Protein AF-A0A952NGA2-F1 (afdb_monomer_lite)

Sequence (153 aa):
MLDRAILSMKSGRSLRISLREAARESPPFLSRLLHNIIDRLEHGAASGKSSGLAAEIARELRRAELRGGRMLESMESFRRDLRLRADFRHKSGQLTLQTRAQAILALLLYLPLLGIQIRSGHLLAARTLVSVALFFGAQLCIHLTARSFKWKV

Foldseek 3Di:
DLVQLLVVVVVVDDSLVSLQVVLVVDDPVVVVLSVLLSVCLVPDPPPDDDPDPSVVVSVLLVVLVVVPPCSSVSSVVVVVVVVVVVVCVVVVVVVLVVLVVVLVVVVVVVVVVVVVCVVVVVCPPPVNVVVVVVSVVVSVVSVVCSVPPPPDD

Radius of gyration: 25.9 Å; chains: 1; bounding box: 54×28×71 Å

pLDDT: mean 76.6, std 9.11, range [46.12, 89.44]

Secondary structure (DSSP, 8-state):
-HHHHHHHHHTT--HHHHHHHHHHTS-HHHHHHHHHHHHHHHH-TTS-----HHHHHHHHHHHHHHTGGGHHHHHHHHHHHHHHHHHHHHHHHHHHHHHHHHHHHHHHHHHHHHHHHHHTTGGGSHHHHHHHHHHHHHHHHHHHHHHH-----

Structure (mmCIF, N/CA/C/O backbone):
data_AF-A0A952NGA2-F1
#
_entry.id   AF-A0A952NGA2-F1
#
loop_
_atom_site.group_PDB
_atom_site.id
_atom_site.type_symbol
_atom_site.label_atom_id
_atom_site.label_alt_id
_atom_site.label_comp_id
_atom_site.label_asym_id
_atom_site.label_entity_id
_atom_site.label_seq_id
_atom_site.pdbx_PDB_ins_code
_atom_site.Cartn_x
_atom_site.Cartn_y
_atom_site.Cartn_z
_atom_site.occupancy
_atom_site.B_iso_or_equiv
_atom_site.auth_seq_id
_atom_site.auth_comp_id
_atom_site.auth_asym_id
_atom_site.auth_atom_id
_atom_site.pdbx_PDB_model_num
ATOM 1 N N . MET A 1 1 ? -13.411 -6.770 10.730 1.00 67.12 1 MET A N 1
ATOM 2 C CA . MET A 1 1 ? -12.461 -6.488 11.829 1.00 67.12 1 MET A CA 1
ATOM 3 C C . MET A 1 1 ? -12.893 -5.240 12.585 1.00 67.12 1 MET A C 1
ATOM 5 O O . MET A 1 1 ? -13.842 -5.345 13.348 1.00 67.12 1 MET A O 1
ATOM 9 N N . LEU A 1 2 ? -12.292 -4.069 12.323 1.00 70.50 2 LEU A N 1
ATOM 10 C CA . LEU A 1 2 ? -12.597 -2.825 13.040 1.00 70.50 2 LEU A CA 1
ATOM 11 C C . LEU A 1 2 ? -14.044 -2.363 12.839 1.00 70.50 2 LEU A C 1
ATOM 13 O O . LEU A 1 2 ? -14.676 -1.907 13.777 1.00 70.50 2 LEU A O 1
ATOM 17 N N . ASP A 1 3 ? -14.587 -2.556 11.639 1.00 76.00 3 ASP A N 1
ATOM 18 C CA . ASP A 1 3 ? -15.959 -2.172 11.290 1.00 76.00 3 ASP A CA 1
ATOM 19 C C . ASP A 1 3 ? -16.996 -2.810 12.220 1.00 76.00 3 ASP A C 1
ATOM 21 O O . ASP A 1 3 ? -17.948 -2.152 12.626 1.00 76.00 3 ASP A O 1
ATOM 25 N N . ARG A 1 4 ? -16.773 -4.072 12.606 1.00 76.44 4 ARG A N 1
ATOM 26 C CA . ARG A 1 4 ? -17.693 -4.829 13.458 1.00 76.44 4 ARG A CA 1
ATOM 27 C C . ARG A 1 4 ? -17.550 -4.454 14.929 1.00 76.44 4 ARG A C 1
ATOM 29 O O . ARG A 1 4 ? -18.560 -4.282 15.594 1.00 76.44 4 ARG A O 1
ATOM 36 N N . ALA A 1 5 ? -16.317 -4.223 15.384 1.00 76.19 5 ALA A N 1
ATOM 37 C CA . ALA A 1 5 ? -16.066 -3.677 16.715 1.00 76.19 5 ALA A CA 1
ATOM 38 C C . ALA A 1 5 ? -16.656 -2.261 16.873 1.00 76.19 5 ALA A C 1
ATOM 40 O O . ALA A 1 5 ? -17.229 -1.941 17.907 1.00 76.19 5 ALA A O 1
ATOM 41 N N . ILE A 1 6 ? -16.586 -1.424 15.832 1.00 78.88 6 ILE A N 1
ATOM 42 C CA . ILE A 1 6 ? -17.209 -0.092 15.819 1.00 78.88 6 ILE A CA 1
ATOM 43 C C . ILE A 1 6 ? -18.739 -0.206 15.825 1.00 78.88 6 ILE A C 1
ATOM 45 O O . ILE A 1 6 ? -19.399 0.534 16.549 1.00 78.88 6 ILE A O 1
ATOM 49 N N . LEU A 1 7 ? -19.314 -1.139 15.059 1.00 81.25 7 LEU A N 1
ATOM 50 C CA . LEU A 1 7 ? -20.759 -1.402 15.054 1.00 81.25 7 LEU A CA 1
ATOM 51 C C . LEU A 1 7 ? -21.270 -1.846 16.433 1.00 81.25 7 LEU A C 1
ATOM 53 O O . LEU A 1 7 ? -22.260 -1.304 16.919 1.00 81.25 7 LEU A O 1
ATOM 57 N N . SER A 1 8 ? -20.580 -2.771 17.101 1.00 79.00 8 SER A N 1
ATOM 58 C CA . SER A 1 8 ? -20.959 -3.208 18.448 1.00 79.00 8 SER A CA 1
ATOM 59 C C . SER A 1 8 ? -20.748 -2.105 19.493 1.00 79.00 8 SER A C 1
ATOM 61 O O . SER A 1 8 ? -21.566 -1.956 20.400 1.00 79.00 8 SER A O 1
ATOM 63 N N . MET A 1 9 ? -19.739 -1.247 19.332 1.00 79.25 9 MET A N 1
ATOM 64 C CA . MET A 1 9 ? -19.586 -0.055 20.174 1.00 79.25 9 MET A CA 1
ATOM 65 C C . MET A 1 9 ? -20.709 0.968 19.967 1.00 79.25 9 MET A C 1
ATOM 67 O O . MET A 1 9 ? -21.164 1.558 20.942 1.00 79.25 9 MET A O 1
ATOM 71 N N . LYS A 1 10 ? -21.216 1.145 18.736 1.00 80.88 10 LYS A N 1
ATOM 72 C CA . LYS A 1 10 ? -22.405 1.983 18.473 1.00 80.88 10 LYS A CA 1
ATOM 73 C C . LYS A 1 10 ? -23.660 1.457 19.168 1.00 80.88 10 LYS A C 1
ATOM 75 O O . LYS A 1 10 ? -24.512 2.252 19.538 1.00 80.88 10 LYS A O 1
ATOM 80 N N . SER A 1 11 ? -23.744 0.146 19.402 1.00 82.00 11 SER A N 1
ATOM 81 C CA . SER A 1 11 ? -24.813 -0.468 20.204 1.00 82.00 11 SER A CA 1
ATOM 82 C C . SER A 1 11 ? -24.619 -0.344 21.726 1.00 82.00 11 SER A C 1
ATOM 84 O O . SER A 1 11 ? -25.364 -0.948 22.489 1.00 82.00 11 SER A O 1
ATOM 86 N N . GLY A 1 12 ? -23.611 0.410 22.184 1.00 78.69 12 GLY A N 1
ATOM 87 C CA . GLY A 1 12 ? -23.338 0.651 23.605 1.00 78.69 12 GLY A CA 1
ATOM 88 C C . GLY A 1 12 ? -22.480 -0.419 24.288 1.00 78.69 12 GLY A C 1
ATOM 89 O O . GLY A 1 12 ? -22.266 -0.353 25.497 1.00 78.69 12 GLY A O 1
ATOM 90 N N . ARG A 1 13 ? -21.956 -1.406 23.547 1.00 82.00 13 ARG A N 1
ATOM 91 C CA . ARG A 1 13 ? -21.068 -2.431 24.117 1.00 82.00 13 ARG A CA 1
ATOM 92 C C . ARG A 1 13 ? -19.668 -1.875 24.355 1.00 82.00 13 ARG A C 1
ATOM 94 O O . ARG A 1 13 ? -19.152 -1.075 23.574 1.00 82.00 13 ARG A O 1
ATOM 101 N N . SER A 1 14 ? -19.006 -2.361 25.405 1.00 82.19 14 SER A N 1
ATOM 102 C CA . SER A 1 14 ? -17.621 -1.979 25.685 1.00 82.19 14 SER A CA 1
ATOM 103 C C . SER A 1 14 ? -16.681 -2.410 24.552 1.00 82.19 14 SER A C 1
ATOM 105 O O . SER A 1 14 ? -16.906 -3.415 23.865 1.00 82.19 14 SER A O 1
ATOM 107 N N . LEU A 1 15 ? -15.594 -1.658 24.366 1.00 79.88 15 LEU A N 1
ATOM 108 C CA . LEU A 1 15 ? -14.562 -1.929 23.360 1.00 79.88 15 LEU A CA 1
ATOM 109 C C . LEU A 1 15 ? -13.997 -3.356 23.484 1.00 79.88 15 LEU A C 1
ATOM 111 O O . LEU A 1 15 ? -13.780 -4.034 22.485 1.00 79.88 15 LEU A O 1
ATOM 115 N N . ARG A 1 16 ? -13.809 -3.843 24.715 1.00 81.12 16 ARG A N 1
ATOM 116 C CA . ARG A 1 16 ? -13.244 -5.174 24.990 1.00 81.12 16 ARG A CA 1
ATOM 117 C C . ARG A 1 16 ? -14.175 -6.303 24.554 1.00 81.12 16 ARG A C 1
ATOM 119 O O . ARG A 1 16 ? -13.729 -7.243 23.900 1.00 81.12 16 ARG A O 1
ATOM 126 N N . ILE A 1 17 ? -15.467 -6.187 24.872 1.00 83.56 17 ILE A N 1
ATOM 127 C CA . ILE A 1 17 ? -16.491 -7.158 24.452 1.00 83.56 17 ILE A CA 1
ATOM 128 C C . ILE A 1 17 ? -16.600 -7.153 22.925 1.00 83.56 17 ILE A C 1
ATOM 130 O O . ILE A 1 17 ? -16.540 -8.206 22.298 1.00 83.56 17 ILE A O 1
ATOM 134 N N . SER A 1 18 ? -16.633 -5.957 22.339 1.00 84.81 18 SER A N 1
ATOM 135 C CA . SER A 1 18 ? -16.668 -5.730 20.893 1.00 84.81 18 SER A CA 1
ATOM 136 C C . SER A 1 18 ? -15.488 -6.377 20.152 1.00 84.81 18 SER A C 1
ATOM 138 O O . SER A 1 18 ? -15.665 -7.003 19.107 1.00 84.81 18 SER A O 1
ATOM 140 N N . LEU A 1 19 ? -14.271 -6.274 20.698 1.00 81.31 19 LEU A N 1
ATOM 141 C CA . LEU A 1 19 ? -13.073 -6.893 20.123 1.00 81.31 19 LEU A CA 1
ATOM 142 C C . LEU A 1 19 ? -13.051 -8.413 20.298 1.00 81.31 19 LEU A C 1
ATOM 144 O O . LEU A 1 19 ? -12.646 -9.110 19.369 1.00 81.31 19 LEU A O 1
ATOM 148 N N . ARG A 1 20 ? -13.495 -8.940 21.449 1.00 84.25 20 ARG A N 1
ATOM 149 C CA . ARG A 1 20 ? -13.613 -10.394 21.670 1.00 84.25 20 ARG A CA 1
ATOM 150 C C . ARG A 1 20 ? -14.618 -11.025 20.714 1.00 84.25 20 ARG A C 1
ATOM 152 O O . ARG A 1 20 ? -14.337 -12.073 20.142 1.00 84.25 20 ARG A O 1
ATOM 159 N N . GLU A 1 21 ? -15.760 -10.380 20.516 1.00 85.31 21 GLU A N 1
ATOM 160 C CA . GLU A 1 21 ? -16.793 -10.828 19.581 1.00 85.31 21 GLU A CA 1
ATOM 161 C C . GLU A 1 21 ? -16.269 -10.796 18.140 1.00 85.31 21 GLU A C 1
ATOM 163 O O . GLU A 1 21 ? -16.327 -11.804 17.435 1.00 85.31 21 GLU A O 1
ATOM 168 N N . ALA A 1 22 ? -15.601 -9.705 17.748 1.00 83.94 22 ALA A N 1
ATOM 169 C CA . ALA A 1 22 ? -14.934 -9.620 16.454 1.00 83.94 22 ALA A CA 1
ATOM 170 C C . ALA A 1 22 ? -13.839 -10.690 16.274 1.00 83.94 22 ALA A C 1
ATOM 172 O O . ALA A 1 22 ? -13.649 -11.173 15.161 1.00 83.94 22 ALA A O 1
ATOM 173 N N . ALA A 1 23 ? -13.121 -11.084 17.330 1.00 83.50 23 ALA A N 1
ATOM 174 C CA . ALA A 1 23 ? -12.077 -12.109 17.263 1.00 83.50 23 ALA A CA 1
ATOM 175 C C . ALA A 1 23 ? -12.622 -13.529 17.053 1.00 83.50 23 ALA A C 1
ATOM 177 O O . ALA A 1 23 ? -11.937 -14.341 16.429 1.00 83.50 23 ALA A O 1
ATOM 178 N N . ARG A 1 24 ? -13.830 -13.828 17.547 1.00 83.50 24 ARG A N 1
ATOM 179 C CA . ARG A 1 24 ? -14.471 -15.150 17.411 1.00 83.50 24 ARG A CA 1
ATOM 180 C C . ARG A 1 24 ? -14.917 -15.443 15.985 1.00 83.50 24 ARG A C 1
ATOM 182 O O . ARG A 1 24 ? -14.780 -16.564 15.520 1.00 83.50 24 ARG A O 1
ATOM 189 N N . GLU A 1 25 ? -15.411 -14.433 15.285 1.00 84.00 25 GLU A N 1
ATOM 190 C CA . GLU A 1 25 ? -15.944 -14.580 13.924 1.00 84.00 25 GLU A CA 1
ATOM 191 C C . GLU A 1 25 ? -14.881 -14.419 12.828 1.00 84.00 25 GLU A C 1
ATOM 193 O O . GLU A 1 25 ? -15.191 -14.382 11.637 1.00 84.00 25 GLU A O 1
ATOM 198 N N . SER A 1 26 ? -13.621 -14.246 13.218 1.00 81.50 26 SER A N 1
ATOM 199 C CA . SER A 1 26 ? -12.557 -13.857 12.304 1.00 81.50 26 SER A CA 1
ATOM 200 C C . SER A 1 26 ? -11.616 -15.005 11.953 1.00 81.50 26 SER A C 1
ATOM 202 O O . SER A 1 26 ? -11.471 -15.944 12.733 1.00 81.50 26 SER A O 1
ATOM 204 N N . PRO A 1 27 ? -10.904 -14.916 10.811 1.00 84.56 27 PRO A N 1
ATOM 205 C CA . PRO A 1 27 ? -9.975 -15.958 10.384 1.00 84.56 27 PRO A CA 1
ATOM 206 C C . PRO A 1 27 ? -8.908 -16.269 11.452 1.00 84.56 27 PRO A C 1
ATOM 208 O O . PRO A 1 27 ? -8.489 -15.351 12.167 1.00 84.56 27 PRO A O 1
ATOM 211 N N . PRO A 1 28 ? -8.365 -17.502 11.518 1.00 79.62 28 PRO A N 1
ATOM 212 C CA . PRO A 1 28 ? -7.486 -17.952 12.609 1.00 79.62 28 PRO A CA 1
ATOM 213 C C . PRO A 1 28 ? -6.224 -17.102 12.821 1.00 79.62 28 PRO A C 1
ATOM 215 O O . PRO A 1 28 ? -5.729 -16.955 13.938 1.00 79.62 28 PRO A O 1
ATOM 218 N N . PHE A 1 29 ? -5.669 -16.536 11.748 1.00 77.31 29 PHE A N 1
ATOM 219 C CA . PHE A 1 29 ? -4.534 -15.608 11.824 1.00 77.31 29 PHE A CA 1
ATOM 220 C C . PHE A 1 29 ? -4.917 -14.290 12.514 1.00 77.31 29 PHE A C 1
ATOM 222 O O . PHE A 1 29 ? -4.209 -13.775 13.376 1.00 77.31 29 PHE A O 1
ATOM 229 N N . LEU A 1 30 ? -6.078 -13.765 12.143 1.00 74.31 30 LEU A N 1
ATOM 230 C CA . LEU A 1 30 ? -6.582 -12.469 12.565 1.00 74.31 30 LEU A CA 1
ATOM 231 C C . LEU A 1 30 ? -7.124 -12.525 14.000 1.00 74.31 30 LEU A C 1
ATOM 233 O O . LEU A 1 30 ? -6.914 -11.601 14.782 1.00 74.31 30 LEU A O 1
ATOM 237 N N . SER A 1 31 ? -7.734 -13.654 14.364 1.00 78.75 31 SER A N 1
ATOM 238 C CA . SER A 1 31 ? -8.149 -13.959 15.730 1.00 78.75 31 SER A CA 1
ATOM 239 C C . SER A 1 31 ? -6.960 -13.979 16.697 1.00 78.75 31 SER A C 1
ATOM 241 O O . SER A 1 31 ? -7.029 -13.346 17.749 1.00 78.75 31 SER A O 1
ATOM 243 N N . ARG A 1 32 ? -5.828 -14.596 16.317 1.00 78.88 32 ARG A N 1
ATOM 244 C CA . ARG A 1 32 ? -4.583 -14.572 17.112 1.00 78.88 32 ARG A CA 1
ATOM 245 C C . ARG A 1 32 ? -4.053 -13.153 17.322 1.00 78.88 32 ARG A C 1
ATOM 247 O O . ARG A 1 32 ? -3.659 -12.795 18.427 1.00 78.88 32 ARG A O 1
ATOM 254 N N . LEU A 1 33 ? -4.079 -12.327 16.276 1.00 77.56 33 LEU A N 1
ATOM 255 C CA . LEU A 1 33 ? -3.646 -10.931 16.358 1.00 77.56 33 LEU A CA 1
ATOM 256 C C . LEU A 1 33 ? -4.545 -10.103 17.291 1.00 77.56 33 LEU A C 1
ATOM 258 O O . LEU A 1 33 ? -4.036 -9.313 18.080 1.00 77.56 33 LEU A O 1
ATOM 262 N N . LEU A 1 34 ? -5.861 -10.321 17.251 1.00 77.12 34 LEU A N 1
ATOM 263 C CA . LEU A 1 34 ? -6.820 -9.690 18.162 1.00 77.12 34 LEU A CA 1
ATOM 264 C C . LEU A 1 34 ? -6.660 -10.147 19.608 1.00 77.12 34 LEU A C 1
ATOM 266 O O . LEU A 1 34 ? -6.680 -9.301 20.494 1.00 77.12 34 LEU A O 1
ATOM 270 N N . HIS A 1 35 ? -6.458 -11.443 19.849 1.00 80.00 35 HIS A N 1
ATOM 271 C CA . HIS A 1 35 ? -6.181 -11.948 21.194 1.00 80.00 35 HIS A CA 1
ATOM 272 C C . HIS A 1 35 ? -4.916 -11.303 21.764 1.00 80.00 35 HIS A C 1
ATOM 274 O O . HIS A 1 35 ? -4.956 -10.798 22.877 1.00 80.00 35 HIS A O 1
ATOM 280 N N . ASN A 1 36 ? -3.852 -11.176 20.964 1.00 78.62 36 ASN A N 1
ATOM 281 C CA . ASN A 1 36 ? -2.639 -10.460 21.369 1.00 78.62 36 ASN A CA 1
ATOM 282 C C . ASN A 1 36 ? -2.882 -8.968 21.669 1.00 78.62 36 ASN A C 1
ATOM 284 O O . ASN A 1 36 ? -2.213 -8.399 22.528 1.00 78.62 36 ASN A O 1
ATOM 288 N N . ILE A 1 37 ? -3.799 -8.307 20.953 1.00 78.62 37 ILE A N 1
ATOM 289 C CA . ILE A 1 37 ? -4.163 -6.905 21.222 1.00 78.62 37 ILE A CA 1
ATOM 290 C C . ILE A 1 37 ? -4.964 -6.796 22.523 1.00 78.62 37 ILE A C 1
ATOM 292 O O . ILE A 1 37 ? -4.661 -5.926 23.335 1.00 78.62 37 ILE A O 1
ATOM 296 N N . ILE A 1 38 ? -5.961 -7.665 22.719 1.00 80.12 38 ILE A N 1
ATOM 297 C CA . ILE A 1 38 ? -6.815 -7.701 23.916 1.00 80.12 38 ILE A CA 1
ATOM 298 C C . ILE A 1 38 ? -5.961 -7.977 25.153 1.00 80.12 38 ILE A C 1
ATOM 300 O O . ILE A 1 38 ? -6.042 -7.234 26.124 1.00 80.12 38 ILE A O 1
ATOM 304 N N . ASP A 1 39 ? -5.084 -8.974 25.074 1.00 79.44 39 ASP A N 1
ATOM 305 C CA . ASP A 1 39 ? -4.191 -9.367 26.160 1.00 79.44 39 ASP A CA 1
ATOM 306 C C . ASP A 1 39 ? -3.248 -8.219 26.571 1.00 79.44 39 ASP A C 1
ATOM 308 O O . ASP A 1 39 ? -3.072 -7.923 27.751 1.00 79.44 39 ASP A O 1
ATOM 312 N N . ARG A 1 40 ? -2.731 -7.459 25.593 1.00 75.81 40 ARG A N 1
ATOM 313 C CA . ARG A 1 40 ? -1.921 -6.248 25.840 1.00 75.81 40 ARG A CA 1
ATOM 314 C C . ARG A 1 40 ? -2.721 -5.070 26.401 1.00 75.81 40 ARG A C 1
ATOM 316 O O . ARG A 1 40 ? -2.150 -4.220 27.087 1.00 75.81 40 ARG A O 1
ATOM 323 N N . LEU A 1 41 ? -4.008 -4.982 26.078 1.00 76.19 41 LEU A N 1
ATOM 324 C CA . LEU A 1 41 ? -4.926 -3.990 26.640 1.00 76.19 41 LEU A CA 1
ATOM 325 C C . LEU A 1 41 ? -5.241 -4.299 28.108 1.00 76.19 41 LEU A C 1
ATOM 327 O O . LEU A 1 41 ? -5.308 -3.375 28.914 1.00 76.19 41 LEU A O 1
ATOM 331 N N . GLU A 1 42 ? -5.397 -5.580 28.449 1.00 78.12 42 GLU A N 1
ATOM 332 C CA . GLU A 1 42 ? -5.724 -6.047 29.800 1.00 78.12 42 GLU A CA 1
ATOM 333 C C . GLU A 1 42 ? -4.512 -6.013 30.743 1.00 78.12 42 GLU A C 1
ATOM 335 O O . GLU A 1 42 ? -4.623 -5.478 31.844 1.00 78.12 42 GLU A O 1
ATOM 340 N N . HIS A 1 43 ? -3.344 -6.486 30.303 1.00 74.25 43 HIS A N 1
ATOM 341 C CA . HIS A 1 43 ? -2.152 -6.619 31.156 1.00 74.25 43 HIS A CA 1
ATOM 342 C C . HIS A 1 43 ? -1.193 -5.418 31.100 1.00 74.25 43 HIS A C 1
ATOM 344 O O . HIS A 1 43 ? -0.212 -5.347 31.839 1.00 74.25 43 HIS A O 1
ATOM 350 N N . GLY A 1 44 ? -1.474 -4.433 30.243 1.00 61.44 44 GLY A N 1
ATOM 351 C CA . GLY A 1 44 ? -0.617 -3.270 30.049 1.00 61.44 44 GLY A CA 1
ATOM 352 C C . GLY A 1 44 ? 0.719 -3.596 29.365 1.00 61.44 44 GLY A C 1
ATOM 353 O O . GLY A 1 44 ? 1.107 -4.742 29.173 1.00 61.44 44 GLY A O 1
ATOM 354 N N . ALA A 1 45 ? 1.448 -2.554 28.952 1.00 57.28 45 ALA A N 1
ATOM 355 C CA . ALA A 1 45 ? 2.625 -2.642 28.077 1.00 57.28 45 ALA A CA 1
ATOM 356 C C . ALA A 1 45 ? 3.875 -3.323 28.691 1.00 57.28 45 ALA A C 1
ATOM 358 O O . ALA A 1 45 ? 4.966 -3.179 28.144 1.00 57.28 45 ALA A O 1
ATOM 359 N N . ALA A 1 46 ? 3.737 -4.054 29.801 1.00 52.62 46 ALA A N 1
ATOM 360 C CA . ALA A 1 46 ? 4.833 -4.743 30.480 1.00 52.62 46 ALA A CA 1
ATOM 361 C C . ALA A 1 46 ? 5.421 -5.909 29.660 1.00 52.62 46 ALA A C 1
ATOM 363 O O . ALA A 1 46 ? 6.559 -6.311 29.891 1.00 52.62 46 ALA A O 1
ATOM 364 N N . SER A 1 47 ? 4.703 -6.418 28.653 1.00 47.56 47 SER A N 1
ATOM 365 C CA . SER A 1 47 ? 5.202 -7.494 27.793 1.00 47.56 47 SER A CA 1
ATOM 366 C C . SER A 1 47 ? 5.905 -6.961 26.534 1.00 47.56 47 SER A C 1
ATOM 368 O O . SER A 1 47 ? 5.305 -6.778 25.472 1.00 47.56 47 SER A O 1
ATOM 370 N N . GLY A 1 48 ? 7.210 -6.716 26.683 1.00 47.53 48 GLY A N 1
ATOM 371 C CA . GLY A 1 48 ? 8.211 -6.848 25.621 1.00 47.53 48 GLY A CA 1
ATOM 372 C C . GLY A 1 48 ? 8.367 -5.689 24.626 1.00 47.53 48 GLY A C 1
ATOM 373 O O . GLY A 1 48 ? 7.427 -5.252 23.958 1.00 47.53 48 GLY A O 1
ATOM 374 N N . LYS A 1 49 ? 9.626 -5.268 24.432 1.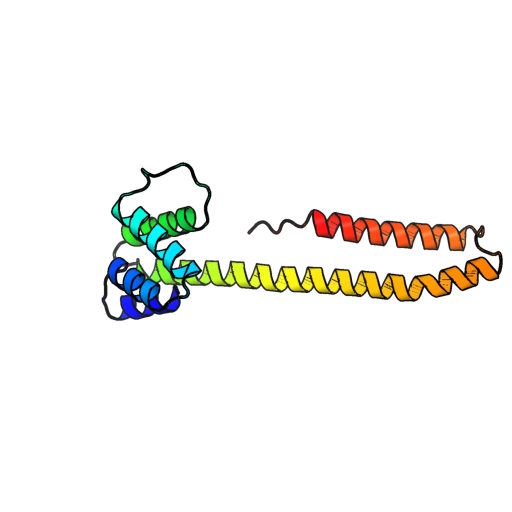00 46.12 49 LYS A N 1
ATOM 375 C CA . LYS A 1 49 ? 10.106 -4.498 23.270 1.00 46.12 49 LYS A CA 1
ATOM 376 C C . LYS A 1 49 ? 9.821 -5.279 21.975 1.00 46.12 49 LYS A C 1
ATOM 378 O O . LYS A 1 49 ? 10.696 -5.957 21.454 1.00 46.12 49 LYS A O 1
ATOM 383 N N . SER A 1 50 ? 8.609 -5.203 21.432 1.00 47.34 50 SER A N 1
ATOM 384 C CA . SER A 1 50 ? 8.325 -5.709 20.085 1.00 47.34 50 SER A CA 1
ATOM 385 C C . SER A 1 50 ? 7.673 -4.613 19.249 1.00 47.34 50 SER A C 1
ATOM 387 O O . SER A 1 50 ? 6.533 -4.223 19.513 1.00 47.34 50 SER A O 1
ATOM 389 N N . SER A 1 51 ? 8.376 -4.146 18.220 1.00 53.22 51 SER A N 1
ATOM 390 C CA . SER A 1 51 ? 7.908 -3.231 17.170 1.00 53.22 51 SER A CA 1
ATOM 391 C C . SER A 1 51 ? 6.919 -3.913 16.207 1.00 53.22 51 SER A C 1
ATOM 393 O O . SER A 1 51 ? 7.072 -3.870 14.990 1.00 53.22 51 SER A O 1
ATOM 395 N N . GLY A 1 52 ? 5.914 -4.599 16.753 1.00 69.06 52 GLY A N 1
ATOM 396 C CA . GLY A 1 52 ? 4.895 -5.308 15.987 1.00 69.06 52 GLY A CA 1
ATOM 397 C C . GLY A 1 52 ? 3.645 -4.461 15.756 1.00 69.06 52 GLY A C 1
ATOM 398 O O . GLY A 1 52 ? 3.259 -3.666 16.612 1.00 69.06 52 GLY A O 1
ATOM 399 N N . LEU A 1 53 ? 2.960 -4.710 14.638 1.00 69.38 53 LEU A N 1
ATOM 400 C CA . LEU A 1 53 ? 1.682 -4.087 14.265 1.00 69.38 53 LEU A CA 1
ATOM 401 C C . LEU A 1 53 ? 0.642 -4.137 15.407 1.00 69.38 53 LEU A C 1
ATOM 403 O O . LEU A 1 53 ? -0.035 -3.153 15.677 1.00 69.38 53 LEU A O 1
ATOM 407 N N . ALA A 1 54 ? 0.574 -5.249 16.148 1.00 69.38 54 ALA A N 1
ATOM 408 C CA . ALA A 1 54 ? -0.315 -5.397 17.306 1.00 69.38 54 ALA A CA 1
ATOM 409 C C . ALA A 1 54 ? 0.012 -4.431 18.464 1.00 69.38 54 ALA A C 1
ATOM 411 O O . ALA A 1 54 ? -0.891 -3.987 19.165 1.00 69.38 54 ALA A O 1
ATOM 412 N N . ALA A 1 55 ? 1.286 -4.079 18.662 1.00 70.50 55 ALA A N 1
ATOM 413 C CA . ALA A 1 55 ? 1.725 -3.161 19.714 1.00 70.50 55 ALA A CA 1
ATOM 414 C C . ALA A 1 55 ? 1.446 -1.691 19.365 1.00 70.50 55 ALA A C 1
ATOM 416 O O . ALA A 1 55 ? 1.216 -0.872 20.255 1.00 70.50 55 ALA A O 1
ATOM 417 N N . GLU A 1 56 ? 1.506 -1.340 18.079 1.00 73.31 56 GLU A N 1
ATOM 418 C CA . GLU A 1 56 ? 1.063 -0.037 17.570 1.00 73.31 56 GLU A CA 1
ATOM 419 C C . GLU A 1 56 ? -0.457 0.088 17.731 1.00 73.31 56 GLU A C 1
ATOM 421 O O . GLU A 1 56 ? -0.922 0.993 18.417 1.00 73.31 56 GLU A O 1
ATOM 426 N N . ILE A 1 57 ? -1.213 -0.912 17.260 1.00 75.12 57 ILE A N 1
ATOM 427 C CA . ILE A 1 57 ? -2.678 -0.953 17.379 1.00 75.12 57 ILE A CA 1
ATOM 428 C C . ILE A 1 57 ? -3.130 -0.881 18.846 1.00 75.12 57 ILE A C 1
ATOM 430 O O . ILE A 1 57 ? -3.998 -0.080 19.179 1.00 75.12 57 ILE A O 1
ATOM 434 N N . ALA A 1 58 ? -2.535 -1.670 19.746 1.00 74.44 58 ALA A N 1
ATOM 435 C CA . ALA A 1 58 ? -2.894 -1.652 21.165 1.00 74.44 58 ALA A CA 1
ATOM 436 C C . ALA A 1 58 ? -2.608 -0.293 21.832 1.00 74.44 58 ALA A C 1
ATOM 438 O O . ALA A 1 58 ? -3.385 0.152 22.677 1.00 74.44 58 ALA A O 1
ATOM 439 N N . ARG A 1 59 ? -1.525 0.397 21.441 1.00 76.44 59 ARG A N 1
ATOM 440 C CA . ARG A 1 59 ? -1.226 1.755 21.928 1.00 76.44 59 ARG A CA 1
ATOM 441 C C . ARG A 1 59 ? -2.253 2.770 21.437 1.00 76.44 59 ARG A C 1
ATOM 443 O O . ARG A 1 59 ? -2.727 3.564 22.246 1.00 76.44 59 ARG A O 1
ATOM 450 N N . GLU A 1 60 ? -2.617 2.730 20.158 1.00 74.62 60 GLU A N 1
ATOM 451 C CA . GLU A 1 60 ? -3.659 3.597 19.594 1.00 74.62 60 GLU A CA 1
ATOM 452 C C . GLU A 1 60 ? -5.017 3.362 20.274 1.00 74.62 60 GLU A C 1
ATOM 454 O O . GLU A 1 60 ? -5.695 4.317 20.649 1.00 74.62 60 GLU A O 1
ATOM 459 N N . LEU A 1 61 ? -5.385 2.098 20.518 1.00 75.94 61 LEU A N 1
ATOM 460 C CA . LEU A 1 61 ? -6.616 1.754 21.233 1.00 75.94 61 LEU A CA 1
ATOM 461 C C . LEU A 1 61 ? -6.618 2.262 22.671 1.00 75.94 61 LEU A C 1
ATOM 463 O O . LEU A 1 61 ? -7.617 2.809 23.125 1.00 75.94 61 LEU A O 1
ATOM 467 N N . ARG A 1 62 ? -5.499 2.120 23.382 1.00 76.31 62 ARG A N 1
ATOM 468 C CA . ARG A 1 62 ? -5.384 2.609 24.757 1.00 76.31 62 ARG A CA 1
ATOM 469 C C . ARG A 1 62 ? -5.469 4.135 24.817 1.00 76.31 62 ARG A C 1
ATOM 471 O O . ARG A 1 62 ? -6.098 4.676 25.718 1.00 76.31 62 ARG A O 1
ATOM 478 N N . ARG A 1 63 ? -4.902 4.840 23.830 1.00 75.56 63 ARG A N 1
ATOM 479 C CA . ARG A 1 63 ? -5.094 6.294 23.667 1.00 75.56 63 ARG A CA 1
ATOM 480 C C . ARG A 1 63 ? -6.560 6.651 23.413 1.00 75.56 63 ARG A C 1
ATOM 482 O O . ARG A 1 63 ? -7.019 7.664 23.92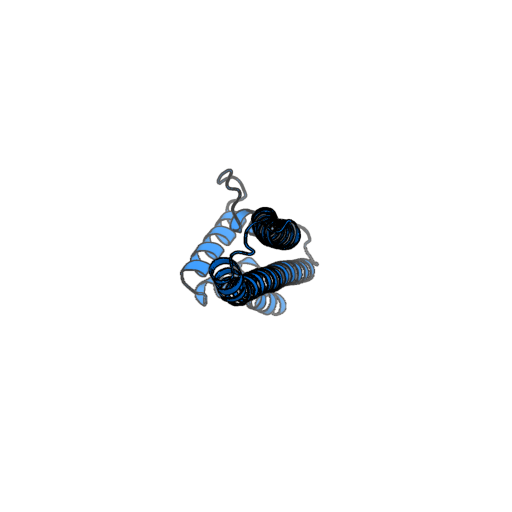9 1.00 75.56 63 ARG A O 1
ATOM 489 N N . ALA A 1 64 ? -7.287 5.842 22.644 1.00 74.00 64 ALA A N 1
ATOM 490 C CA . ALA A 1 64 ? -8.716 6.037 22.408 1.00 74.00 64 ALA A CA 1
ATOM 491 C C . ALA A 1 64 ? -9.558 5.798 23.676 1.00 74.00 64 ALA A C 1
ATOM 493 O O . ALA A 1 64 ? -10.464 6.579 23.946 1.00 74.00 64 ALA A O 1
ATOM 494 N N . GLU A 1 65 ? -9.230 4.775 24.473 1.00 73.44 65 GLU A N 1
ATOM 495 C CA . GLU A 1 65 ? -9.884 4.473 25.758 1.00 73.44 65 GLU A CA 1
ATOM 496 C C . GLU A 1 65 ? -9.654 5.608 26.775 1.00 73.44 65 GLU A C 1
ATOM 498 O O . GLU A 1 65 ? -10.594 6.069 27.417 1.00 73.44 65 GLU A O 1
ATOM 503 N N . LEU A 1 66 ? -8.432 6.157 26.835 1.00 75.25 66 LEU A N 1
ATOM 504 C CA . LEU A 1 66 ? -8.085 7.308 27.684 1.00 75.25 66 LEU A CA 1
ATOM 505 C C . LEU A 1 66 ? -8.808 8.610 27.292 1.00 75.25 66 LEU A C 1
ATOM 507 O O . LEU A 1 66 ? -8.945 9.504 28.122 1.00 75.25 66 LEU A O 1
ATOM 511 N N . ARG A 1 67 ? -9.285 8.735 26.046 1.00 71.69 67 ARG A N 1
ATOM 512 C CA . ARG A 1 67 ? -10.060 9.898 25.570 1.00 71.69 67 ARG A CA 1
ATOM 513 C C . ARG A 1 67 ? -11.543 9.849 25.972 1.00 71.69 67 ARG A C 1
ATOM 515 O O . ARG A 1 67 ? -12.281 10.783 25.652 1.00 71.69 67 ARG A O 1
ATOM 522 N N . GLY A 1 68 ? -11.988 8.804 26.675 1.00 70.62 68 GLY A N 1
ATOM 523 C CA . GLY A 1 68 ? -13.320 8.729 27.280 1.00 70.62 68 GLY A CA 1
ATOM 524 C C . GLY A 1 68 ? -14.460 8.841 26.2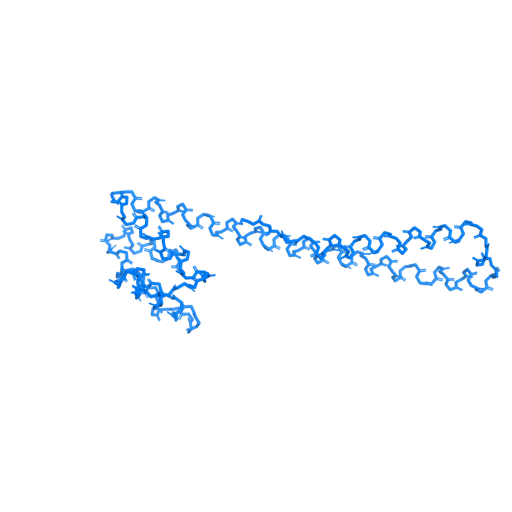61 1.00 70.62 68 GLY A C 1
ATOM 525 O O . GLY A 1 68 ? -14.542 8.049 25.325 1.00 70.62 68 GLY A O 1
ATOM 526 N N . GLY A 1 69 ? -15.338 9.841 26.421 1.00 69.31 69 GLY A N 1
ATOM 527 C CA . GLY A 1 69 ? -16.560 10.028 25.617 1.00 69.31 69 GLY A CA 1
ATOM 528 C C . GLY A 1 69 ? -16.360 10.163 24.098 1.00 69.31 69 GLY A C 1
ATOM 529 O O . GLY A 1 69 ? -17.317 10.016 23.347 1.00 69.31 69 GLY A O 1
ATOM 530 N N . ARG A 1 70 ? -15.121 10.373 23.627 1.00 75.56 70 ARG A N 1
ATOM 531 C CA . ARG A 1 70 ? -14.752 10.406 22.196 1.00 75.56 70 ARG A CA 1
ATOM 532 C C . ARG A 1 70 ? -14.076 9.124 21.695 1.00 75.56 70 ARG A C 1
ATOM 534 O O . ARG A 1 70 ? -13.463 9.109 20.627 1.00 75.56 70 ARG A O 1
ATOM 541 N N . MET A 1 71 ? -14.184 8.022 22.439 1.00 77.56 71 MET A N 1
ATOM 542 C CA . MET A 1 71 ? -13.594 6.732 22.065 1.00 77.56 71 MET A CA 1
ATOM 543 C C . MET A 1 71 ? -14.098 6.237 20.699 1.00 77.56 71 MET A C 1
ATOM 545 O O . MET A 1 71 ? -13.309 5.723 19.906 1.00 77.56 71 MET A O 1
ATOM 549 N N . LEU A 1 72 ? -15.387 6.435 20.397 1.00 76.94 72 LEU A N 1
ATOM 550 C CA . LEU A 1 72 ? -15.977 6.050 19.113 1.00 76.94 72 LEU A CA 1
ATOM 551 C C . LEU A 1 72 ? -15.384 6.857 17.944 1.00 76.94 72 LEU A C 1
ATOM 553 O O . LEU A 1 72 ? -14.971 6.269 16.949 1.00 76.94 72 LEU A O 1
ATOM 557 N N . GLU A 1 73 ? -15.262 8.179 18.091 1.00 78.31 73 GLU A N 1
ATOM 558 C CA . GLU A 1 73 ? -14.633 9.051 17.086 1.00 78.31 73 GLU A CA 1
ATOM 559 C C . GLU A 1 73 ? -13.162 8.680 16.859 1.00 78.31 73 GLU A C 1
ATOM 561 O O . GLU A 1 73 ? -12.698 8.599 15.721 1.00 78.31 73 GLU A O 1
ATOM 566 N N . SER A 1 74 ? -12.424 8.385 17.934 1.00 77.50 74 SER A N 1
ATOM 567 C CA . SER A 1 74 ? -11.020 7.973 17.842 1.00 77.50 74 SER A CA 1
ATOM 568 C C . SER A 1 74 ? -10.864 6.613 17.147 1.00 77.50 74 SER A C 1
ATOM 570 O O . SER A 1 74 ? -9.902 6.408 16.409 1.00 77.50 74 SER A O 1
ATOM 572 N N . MET A 1 75 ? -11.812 5.693 17.341 1.00 76.94 75 MET A N 1
ATOM 573 C CA . MET A 1 75 ? -11.886 4.411 16.630 1.00 76.94 75 MET A CA 1
ATOM 574 C C . MET A 1 75 ? -12.219 4.587 15.143 1.00 76.94 75 MET A C 1
ATOM 576 O O . MET A 1 75 ? -11.610 3.938 14.291 1.00 76.94 75 MET A O 1
ATOM 580 N N . GLU A 1 76 ? -13.157 5.475 14.808 1.00 80.31 76 GLU A N 1
ATOM 581 C CA . GLU A 1 76 ? -13.501 5.794 13.418 1.00 80.31 76 GLU A CA 1
ATOM 582 C C . GLU A 1 76 ? -12.350 6.497 12.682 1.00 80.31 76 GLU A C 1
ATOM 584 O O . GLU A 1 76 ? -12.074 6.172 11.525 1.00 80.31 76 GLU A O 1
ATOM 589 N N . SER A 1 77 ? -11.632 7.400 13.354 1.00 80.31 77 SER A N 1
ATOM 590 C CA . SER A 1 77 ? -10.395 8.003 12.846 1.00 80.31 77 SER A CA 1
ATOM 591 C C . SER A 1 77 ? -9.332 6.938 12.579 1.00 80.31 77 SER A C 1
ATOM 593 O O . SER A 1 77 ? -8.803 6.869 11.471 1.00 80.31 77 SER A O 1
ATOM 595 N N . PHE A 1 78 ? -9.091 6.037 13.533 1.00 79.25 78 PHE A N 1
ATOM 596 C CA . PHE A 1 78 ? -8.114 4.964 13.366 1.00 79.25 78 PHE A CA 1
ATOM 597 C C . PHE A 1 78 ? -8.471 4.010 12.212 1.00 79.25 78 PHE A C 1
ATOM 599 O O . PHE A 1 78 ? -7.607 3.590 11.440 1.00 79.25 78 PHE A O 1
ATOM 606 N N . ARG A 1 79 ? -9.764 3.711 12.027 1.00 80.81 79 ARG A N 1
ATOM 607 C CA . ARG A 1 79 ? -10.267 2.965 10.863 1.00 80.81 79 ARG A CA 1
ATOM 608 C C . ARG A 1 79 ? -9.929 3.669 9.551 1.00 80.81 79 ARG A C 1
ATOM 610 O O . ARG A 1 79 ? -9.516 3.000 8.603 1.00 80.81 79 ARG A O 1
ATOM 617 N N . ARG A 1 80 ? -10.155 4.985 9.470 1.00 81.06 80 ARG A N 1
ATOM 618 C CA . ARG A 1 80 ? -9.860 5.781 8.269 1.00 81.06 80 ARG A CA 1
ATOM 619 C C . ARG A 1 80 ? -8.374 5.756 7.953 1.00 81.06 80 ARG A C 1
ATOM 621 O O . ARG A 1 80 ? -8.029 5.475 6.811 1.00 81.06 80 ARG A O 1
ATOM 628 N N . ASP A 1 81 ? -7.522 5.931 8.956 1.00 78.69 81 ASP A N 1
ATOM 629 C CA . ASP A 1 81 ? -6.074 5.865 8.771 1.00 78.69 81 ASP A CA 1
ATOM 630 C C . ASP A 1 81 ? -5.651 4.502 8.233 1.00 78.69 81 ASP A C 1
ATOM 632 O O . ASP A 1 81 ? -4.987 4.432 7.204 1.00 78.69 81 ASP A O 1
ATOM 636 N N . LEU A 1 82 ? -6.099 3.401 8.844 1.00 77.38 82 LEU A N 1
ATOM 637 C CA . LEU A 1 82 ? -5.773 2.058 8.356 1.00 77.38 82 LEU A CA 1
ATOM 638 C C . LEU A 1 82 ? -6.232 1.819 6.913 1.00 77.38 82 LEU A C 1
ATOM 640 O O . LEU A 1 82 ? -5.497 1.200 6.141 1.00 77.38 82 LEU A O 1
ATOM 644 N N . ARG A 1 83 ? -7.417 2.315 6.538 1.00 81.00 83 ARG A N 1
ATOM 645 C CA . ARG A 1 83 ? -7.915 2.243 5.157 1.00 81.00 83 ARG A CA 1
ATOM 646 C C . ARG A 1 83 ? -7.044 3.047 4.207 1.00 81.00 83 ARG A C 1
ATOM 648 O O . ARG A 1 83 ? -6.616 2.496 3.204 1.00 81.00 83 ARG A O 1
ATOM 655 N N . LEU A 1 84 ? -6.693 4.281 4.564 1.00 79.12 84 LEU A N 1
ATOM 656 C CA . LEU A 1 84 ? -5.767 5.095 3.779 1.00 79.12 84 LEU A CA 1
ATOM 657 C C . LEU A 1 84 ? -4.430 4.373 3.603 1.00 79.12 84 LEU A C 1
ATOM 659 O O . LEU A 1 84 ? -3.963 4.228 2.477 1.00 79.12 84 LEU A O 1
ATOM 663 N N . ARG A 1 85 ? -3.839 3.833 4.679 1.00 75.75 85 ARG A N 1
ATOM 664 C CA . ARG A 1 85 ? -2.581 3.069 4.596 1.00 75.75 85 ARG A CA 1
ATOM 665 C C . ARG A 1 85 ? -2.710 1.854 3.669 1.00 75.75 85 ARG A C 1
ATOM 667 O O . ARG A 1 85 ? -1.758 1.534 2.956 1.00 75.75 85 ARG A O 1
ATOM 674 N N . ALA A 1 86 ? -3.848 1.160 3.688 1.00 73.44 86 ALA A N 1
ATOM 675 C CA . ALA A 1 86 ? -4.111 0.015 2.819 1.00 73.44 86 ALA A CA 1
ATOM 676 C C . ALA A 1 86 ? -4.287 0.436 1.352 1.00 73.44 86 ALA A C 1
ATOM 678 O O . ALA A 1 86 ? -3.648 -0.149 0.478 1.00 73.44 86 ALA A O 1
ATOM 679 N N . ASP A 1 87 ? -5.067 1.483 1.092 1.00 76.69 87 ASP A N 1
ATOM 680 C CA . ASP A 1 87 ? -5.301 2.033 -0.243 1.00 76.69 87 ASP A CA 1
ATOM 681 C C . ASP A 1 87 ? -4.005 2.562 -0.858 1.00 76.69 87 ASP A C 1
ATOM 683 O O . ASP A 1 87 ? -3.707 2.270 -2.016 1.00 76.69 87 ASP A O 1
ATOM 687 N N . PHE A 1 88 ? -3.183 3.271 -0.079 1.00 72.00 88 PHE A N 1
ATOM 688 C CA . PHE A 1 88 ? -1.858 3.711 -0.512 1.00 72.00 88 PHE A CA 1
ATOM 689 C C . PHE A 1 88 ? -0.956 2.531 -0.851 1.00 72.00 88 PHE A C 1
ATOM 691 O O . PHE A 1 88 ? -0.275 2.569 -1.871 1.00 72.00 88 PHE A O 1
ATOM 698 N N . ARG A 1 89 ? -0.967 1.465 -0.043 1.00 72.69 89 ARG A N 1
ATOM 699 C CA . ARG A 1 89 ? -0.177 0.251 -0.299 1.00 72.69 89 ARG A CA 1
ATOM 700 C C . ARG A 1 89 ? -0.661 -0.503 -1.539 1.00 72.69 89 ARG A C 1
ATOM 702 O O . ARG A 1 89 ? 0.148 -1.065 -2.272 1.00 72.69 89 ARG A O 1
ATOM 709 N N . HIS A 1 90 ? -1.968 -0.510 -1.781 1.00 73.62 90 HIS A N 1
ATOM 710 C CA . HIS A 1 90 ? -2.552 -1.142 -2.955 1.00 73.62 90 HIS A CA 1
ATOM 711 C C . HIS A 1 90 ? -2.228 -0.354 -4.228 1.00 73.62 90 HIS A C 1
ATOM 713 O O . HIS A 1 90 ? -1.664 -0.916 -5.165 1.00 73.62 90 HIS A O 1
ATOM 719 N N . LYS A 1 91 ? -2.494 0.958 -4.234 1.00 74.56 91 LYS A N 1
ATOM 720 C CA . LYS A 1 91 ? -2.179 1.850 -5.360 1.00 74.56 91 LYS A CA 1
ATOM 721 C C . LYS A 1 91 ? -0.681 1.877 -5.660 1.00 74.56 91 LYS A C 1
ATOM 723 O O . LYS A 1 91 ? -0.291 1.811 -6.820 1.00 74.56 91 LYS A O 1
ATOM 728 N N . SER A 1 92 ? 0.172 1.906 -4.637 1.00 70.81 92 SER A N 1
ATOM 729 C CA . SER A 1 92 ? 1.624 1.865 -4.838 1.00 70.81 92 SER A CA 1
ATOM 730 C C . SER A 1 92 ? 2.106 0.524 -5.391 1.00 70.81 92 SER A C 1
ATOM 732 O O . SER A 1 92 ? 2.965 0.499 -6.276 1.00 70.81 92 SER A O 1
ATOM 734 N N . GLY A 1 93 ? 1.520 -0.588 -4.937 1.00 72.94 93 GLY A N 1
ATOM 735 C CA . GLY A 1 93 ? 1.757 -1.912 -5.506 1.00 72.94 93 GLY A CA 1
ATOM 736 C C . GLY A 1 93 ? 1.368 -1.979 -6.983 1.00 72.94 93 GLY A C 1
ATOM 737 O O . GLY A 1 93 ? 2.156 -2.457 -7.796 1.00 72.94 93 GLY A O 1
ATOM 738 N N . GLN A 1 94 ? 0.205 -1.431 -7.345 1.00 76.19 94 GLN A N 1
ATOM 739 C CA . GLN A 1 94 ? -0.259 -1.358 -8.734 1.00 76.19 94 GLN A CA 1
ATOM 740 C C . GLN A 1 94 ? 0.675 -0.521 -9.615 1.00 76.19 94 GLN A C 1
ATOM 742 O O . GLN A 1 94 ? 1.087 -0.993 -10.671 1.00 76.19 94 GLN A O 1
ATOM 747 N N . LEU A 1 95 ? 1.078 0.673 -9.169 1.00 75.12 95 LEU A N 1
ATOM 748 C CA . LEU A 1 95 ? 2.021 1.525 -9.906 1.00 75.12 95 LEU A CA 1
ATOM 749 C C . LEU A 1 95 ? 3.379 0.837 -10.104 1.00 75.12 95 LEU A C 1
ATOM 751 O O . LEU A 1 95 ? 3.965 0.886 -11.186 1.00 75.12 95 LEU A O 1
ATOM 755 N N . THR A 1 96 ? 3.869 0.138 -9.078 1.00 76.56 96 THR A N 1
ATOM 756 C CA . THR A 1 96 ? 5.113 -0.646 -9.167 1.00 76.56 96 THR A CA 1
ATOM 757 C C . THR A 1 96 ? 4.974 -1.815 -10.147 1.00 76.56 96 THR A C 1
ATOM 759 O O . THR A 1 96 ? 5.914 -2.152 -10.863 1.00 76.56 96 THR A O 1
ATOM 762 N N . LEU A 1 97 ? 3.802 -2.449 -10.205 1.00 77.56 97 LEU A N 1
ATOM 763 C CA . LEU A 1 97 ? 3.536 -3.540 -11.138 1.00 77.56 97 LEU A CA 1
ATOM 764 C C . LEU A 1 97 ? 3.431 -3.029 -12.583 1.00 77.56 97 LEU A C 1
ATOM 766 O O . LEU A 1 97 ? 4.012 -3.623 -1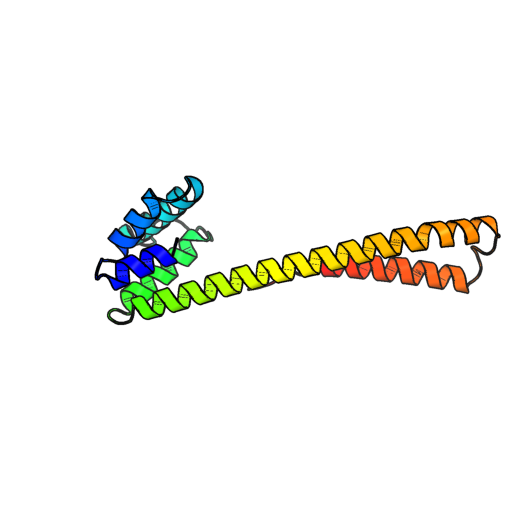3.487 1.00 77.56 97 LEU A O 1
ATOM 770 N N . GLN A 1 98 ? 2.754 -1.898 -12.787 1.00 81.69 98 GLN A N 1
ATOM 771 C CA . GLN A 1 98 ? 2.600 -1.255 -14.090 1.00 81.69 98 GLN A CA 1
ATOM 772 C C . GLN A 1 98 ? 3.948 -0.809 -14.664 1.00 81.69 98 GLN A C 1
ATOM 774 O O . GLN A 1 98 ? 4.251 -1.107 -15.817 1.00 81.69 98 GLN A O 1
ATOM 779 N N . THR A 1 99 ? 4.784 -0.157 -13.855 1.00 81.00 99 THR A N 1
ATOM 780 C CA . THR A 1 99 ? 6.136 0.257 -14.270 1.00 81.00 99 THR A CA 1
ATOM 781 C C . THR A 1 99 ? 7.011 -0.939 -14.639 1.00 81.00 99 THR A C 1
ATOM 783 O O . THR A 1 99 ? 7.705 -0.901 -15.653 1.00 81.00 99 THR A O 1
ATOM 786 N N . ARG A 1 100 ? 6.929 -2.049 -13.893 1.00 81.44 100 ARG A N 1
ATOM 787 C CA . ARG A 1 100 ? 7.608 -3.303 -14.262 1.00 81.44 100 ARG A CA 1
ATOM 788 C C . ARG A 1 100 ? 7.086 -3.888 -15.574 1.00 81.44 100 ARG A C 1
ATOM 790 O O . ARG A 1 100 ? 7.887 -4.319 -16.396 1.00 81.44 100 ARG A O 1
ATOM 797 N N . ALA A 1 101 ? 5.773 -3.890 -15.789 1.00 84.44 101 ALA A N 1
ATOM 798 C CA . ALA A 1 101 ? 5.181 -4.383 -17.030 1.00 84.44 101 ALA A CA 1
ATOM 799 C C . ALA A 1 101 ? 5.617 -3.542 -18.244 1.00 84.44 101 ALA A C 1
ATOM 801 O O . ALA A 1 101 ? 6.014 -4.099 -19.264 1.00 84.44 101 ALA A O 1
ATOM 802 N N . GLN A 1 102 ? 5.629 -2.211 -18.116 1.00 84.00 102 GLN A N 1
ATOM 803 C CA . GLN A 1 102 ? 6.132 -1.300 -19.150 1.00 84.00 102 GLN A CA 1
ATOM 804 C C . GLN A 1 102 ? 7.619 -1.531 -19.447 1.00 84.00 102 GLN A C 1
ATOM 806 O O . GLN 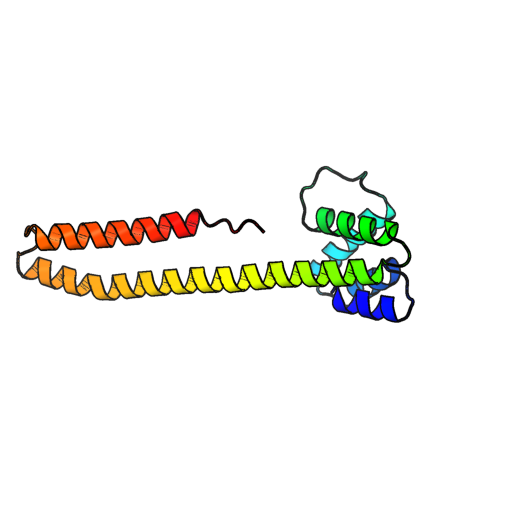A 1 102 ? 8.008 -1.575 -20.611 1.00 84.00 102 GLN A O 1
ATOM 811 N N . ALA A 1 103 ? 8.435 -1.747 -18.414 1.00 82.81 103 ALA A N 1
ATOM 812 C CA . ALA A 1 103 ? 9.853 -2.060 -18.559 1.00 82.81 103 ALA A CA 1
ATOM 813 C C . ALA A 1 103 ? 10.085 -3.377 -19.330 1.00 82.81 103 ALA A C 1
ATOM 815 O O . ALA A 1 103 ? 10.965 -3.438 -20.189 1.00 82.81 103 ALA A O 1
ATOM 816 N N . ILE A 1 104 ? 9.278 -4.413 -19.066 1.00 86.38 104 ILE A N 1
ATOM 817 C CA . ILE A 1 104 ? 9.328 -5.695 -19.790 1.00 86.38 104 ILE A CA 1
ATOM 818 C C . ILE A 1 104 ? 8.904 -5.516 -21.250 1.00 86.38 104 ILE A C 1
ATOM 820 O O . ILE A 1 104 ? 9.586 -6.010 -22.145 1.00 86.38 104 ILE A O 1
ATOM 824 N N . LEU A 1 105 ? 7.813 -4.790 -21.506 1.00 88.25 105 LEU A N 1
ATOM 825 C CA . LEU A 1 105 ? 7.348 -4.512 -22.869 1.00 88.25 105 LEU A CA 1
ATOM 826 C C . LEU A 1 105 ? 8.401 -3.752 -23.678 1.00 88.25 105 LEU A C 1
ATOM 828 O O . LEU A 1 105 ? 8.684 -4.123 -24.815 1.00 88.25 105 LEU A O 1
ATOM 832 N N . ALA A 1 106 ? 9.025 -2.736 -23.079 1.00 86.56 106 ALA A N 1
ATOM 833 C CA . ALA A 1 106 ? 10.101 -1.985 -23.711 1.00 86.56 106 ALA A CA 1
ATOM 834 C C . ALA A 1 106 ? 11.294 -2.891 -24.059 1.00 86.56 106 ALA A C 1
ATOM 836 O O . ALA A 1 106 ? 11.820 -2.806 -25.165 1.00 86.56 106 ALA A O 1
ATOM 837 N N . LEU A 1 107 ? 11.679 -3.806 -23.160 1.00 86.62 107 LEU A N 1
ATOM 838 C CA . LEU A 1 107 ? 12.740 -4.787 -23.411 1.00 86.62 107 LEU A CA 1
ATOM 839 C C . LEU A 1 107 ? 12.402 -5.716 -24.583 1.00 86.62 107 LEU A C 1
ATOM 841 O O . LEU A 1 107 ? 13.248 -5.957 -25.443 1.00 86.62 107 LEU A O 1
ATOM 845 N N . LEU A 1 108 ? 11.163 -6.204 -24.634 1.00 89.44 108 LEU A N 1
ATOM 846 C CA . LEU A 1 108 ? 10.686 -7.120 -25.670 1.00 89.44 108 LEU A CA 1
ATOM 847 C C . LEU A 1 108 ? 10.658 -6.448 -27.049 1.00 89.44 108 LEU A C 1
ATOM 849 O O . LEU A 1 108 ? 10.970 -7.090 -28.047 1.00 89.44 108 LEU A O 1
ATOM 853 N N . LEU A 1 109 ? 10.360 -5.147 -27.097 1.00 87.56 109 LEU A N 1
ATOM 854 C CA . LEU A 1 109 ? 10.405 -4.351 -28.323 1.00 87.56 109 LEU A CA 1
ATOM 855 C C . LEU A 1 109 ? 11.844 -4.034 -28.763 1.00 87.56 109 LEU A C 1
ATOM 857 O O . LEU A 1 109 ? 12.140 -4.001 -29.956 1.00 87.56 109 LEU A O 1
ATOM 861 N N . TYR A 1 110 ? 12.745 -3.804 -27.805 1.00 84.69 110 TYR A N 1
ATOM 862 C CA . TYR A 1 110 ? 14.120 -3.388 -28.081 1.00 84.69 110 TYR A CA 1
ATOM 863 C C . TYR A 1 110 ? 15.028 -4.553 -28.505 1.00 84.69 110 TYR A C 1
ATOM 865 O O . TYR A 1 110 ? 15.905 -4.365 -29.346 1.00 84.69 110 TYR A O 1
ATOM 873 N N . LEU A 1 111 ? 14.801 -5.766 -27.985 1.00 84.94 111 LEU A N 1
ATOM 874 C CA . LEU A 1 111 ? 15.557 -6.975 -28.346 1.00 84.94 111 LEU A CA 1
ATOM 875 C C . LEU A 1 111 ? 15.633 -7.247 -29.866 1.00 84.94 111 LEU A C 1
ATOM 877 O O . LEU A 1 111 ? 16.740 -7.423 -30.378 1.00 84.94 111 LEU A O 1
ATOM 881 N N . PRO A 1 112 ? 14.512 -7.284 -30.614 1.00 87.19 112 PRO A N 1
ATOM 882 C CA . PRO A 1 112 ? 14.548 -7.543 -32.051 1.00 87.19 112 PRO A CA 1
ATOM 883 C C . PRO A 1 112 ? 15.180 -6.389 -32.837 1.00 87.19 112 PRO A C 1
ATOM 885 O O . PRO A 1 112 ? 15.928 -6.647 -33.780 1.00 87.19 112 PRO A O 1
ATOM 888 N N . LEU A 1 113 ? 14.965 -5.130 -32.428 1.00 83.88 113 LEU A N 1
ATOM 889 C CA . LEU A 1 113 ? 15.659 -3.980 -33.026 1.00 83.88 113 LEU A CA 1
ATOM 890 C C . LEU A 1 113 ? 17.178 -4.100 -32.869 1.00 83.88 113 LEU A C 1
ATOM 892 O O . LEU A 1 113 ? 17.924 -3.840 -33.815 1.00 83.88 113 LEU A O 1
ATOM 896 N N . LEU A 1 114 ? 17.631 -4.524 -31.689 1.00 82.31 114 LEU A N 1
ATOM 897 C CA . LEU A 1 114 ? 19.039 -4.788 -31.428 1.00 82.31 114 LEU A CA 1
ATOM 898 C C . LEU A 1 114 ? 19.551 -5.926 -32.323 1.00 82.31 114 LEU A C 1
ATOM 900 O O . LEU A 1 114 ? 20.584 -5.774 -32.962 1.00 82.31 114 LEU A O 1
ATOM 904 N N . GLY A 1 115 ? 18.804 -7.026 -32.448 1.00 83.88 115 GLY A N 1
ATOM 905 C CA . GLY A 1 115 ? 19.154 -8.146 -33.329 1.00 83.88 115 GLY A CA 1
ATOM 906 C C . GLY A 1 115 ? 19.331 -7.739 -34.797 1.00 83.88 115 GLY A C 1
ATOM 907 O O . GLY A 1 115 ? 20.281 -8.171 -35.451 1.00 83.88 115 GLY A O 1
ATOM 908 N N . ILE A 1 116 ? 18.471 -6.850 -35.303 1.00 85.19 116 ILE A N 1
ATOM 909 C CA . ILE A 1 116 ? 18.584 -6.294 -36.661 1.00 85.19 116 ILE A CA 1
ATOM 910 C C . ILE A 1 116 ? 19.855 -5.444 -36.801 1.00 85.19 116 ILE A C 1
ATOM 912 O O . ILE A 1 116 ? 20.578 -5.598 -37.782 1.00 85.19 116 ILE A O 1
ATOM 916 N N . GLN A 1 117 ? 20.156 -4.592 -35.816 1.00 82.44 117 GLN A N 1
ATOM 917 C CA . GLN A 1 117 ? 21.370 -3.762 -35.783 1.00 82.44 117 GLN A CA 1
ATOM 918 C C . GLN A 1 117 ? 22.665 -4.591 -35.717 1.00 82.44 117 GLN A C 1
ATOM 920 O O . GLN A 1 117 ? 23.674 -4.219 -36.315 1.00 82.44 117 GLN A O 1
ATOM 925 N N . ILE A 1 118 ? 22.641 -5.730 -35.015 1.00 81.25 118 ILE A N 1
ATOM 926 C CA . ILE A 1 118 ? 23.763 -6.679 -34.984 1.00 81.25 118 ILE A CA 1
ATOM 927 C C . ILE A 1 118 ? 23.965 -7.281 -36.376 1.00 81.25 118 ILE A C 1
ATOM 929 O O . ILE A 1 118 ? 25.081 -7.286 -36.893 1.00 81.25 118 ILE A O 1
ATOM 933 N N . ARG A 1 119 ? 22.883 -7.757 -37.006 1.00 84.25 119 ARG A N 1
ATOM 934 C CA . ARG A 1 119 ? 22.936 -8.379 -38.335 1.00 84.25 119 ARG A CA 1
ATOM 935 C C . ARG A 1 119 ? 23.377 -7.402 -39.427 1.00 84.25 119 ARG A C 1
ATOM 937 O O . ARG A 1 119 ? 24.020 -7.827 -40.379 1.00 84.25 119 ARG A O 1
ATOM 944 N N . SER A 1 120 ? 23.039 -6.122 -39.303 1.00 81.25 120 SER A N 1
ATOM 945 C CA . SER A 1 120 ? 23.414 -5.086 -40.270 1.00 81.25 120 SER A CA 1
ATOM 946 C C . SER A 1 120 ? 24.836 -4.540 -40.080 1.00 81.25 120 SER A C 1
ATOM 948 O O . SER A 1 120 ? 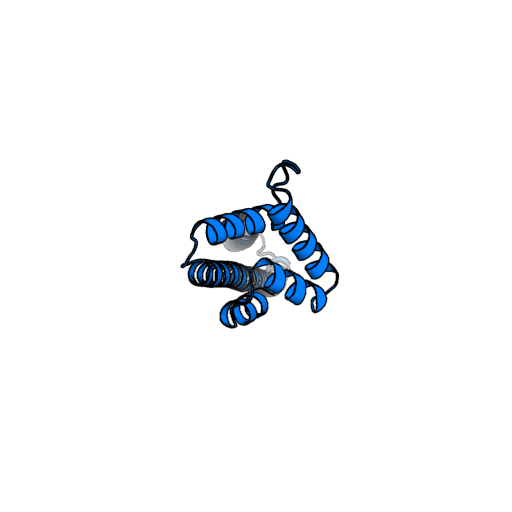25.269 -3.711 -40.874 1.00 81.25 120 SER A O 1
ATOM 950 N N . GLY A 1 121 ? 25.575 -4.978 -39.052 1.00 78.50 121 GLY A N 1
ATOM 951 C CA . GLY A 1 121 ? 26.960 -4.556 -38.807 1.00 78.50 121 GLY A CA 1
ATOM 952 C C . GLY A 1 121 ? 27.115 -3.120 -38.285 1.00 78.50 121 GLY A C 1
ATOM 953 O O . GLY A 1 121 ? 28.230 -2.682 -38.018 1.00 78.50 121 GLY A O 1
ATOM 954 N N . HIS A 1 122 ? 26.016 -2.390 -38.064 1.00 75.69 122 HIS A N 1
ATOM 955 C CA . HIS A 1 122 ? 26.020 -1.004 -37.574 1.00 75.69 122 HIS A CA 1
ATOM 956 C C . HIS A 1 122 ? 26.125 -0.883 -36.046 1.00 75.69 122 HIS A C 1
ATOM 958 O O . HIS A 1 122 ? 25.943 0.194 -35.484 1.00 75.69 122 HIS A O 1
ATOM 964 N N . LEU A 1 123 ? 26.456 -1.974 -35.358 1.00 67.69 123 LEU A N 1
ATOM 965 C CA . LEU A 1 123 ? 26.523 -2.057 -33.898 1.00 67.69 123 LEU A CA 1
ATOM 966 C C . LEU A 1 123 ? 27.469 -1.003 -33.289 1.00 67.69 123 LEU A C 1
ATOM 968 O O . LEU A 1 123 ? 27.141 -0.410 -32.265 1.00 67.69 123 LEU A O 1
ATOM 972 N N . LEU A 1 124 ? 28.588 -0.714 -33.964 1.00 72.00 124 LEU A N 1
ATOM 973 C CA . LEU A 1 124 ? 29.605 0.261 -33.545 1.00 72.00 124 LEU A CA 1
ATOM 974 C C . LEU A 1 124 ? 29.288 1.714 -33.931 1.00 72.00 124 LEU A C 1
ATOM 976 O O . LEU A 1 124 ? 30.080 2.611 -33.641 1.00 72.00 124 LEU A O 1
ATOM 980 N N . ALA A 1 125 ? 28.152 1.981 -34.580 1.00 80.75 125 ALA A N 1
ATOM 981 C CA . ALA A 1 125 ? 27.751 3.354 -34.840 1.00 80.75 125 ALA A CA 1
ATOM 982 C C . ALA A 1 125 ? 27.538 4.090 -33.504 1.00 80.75 125 ALA A C 1
ATOM 984 O O . ALA A 1 125 ? 26.853 3.610 -32.603 1.00 80.75 125 ALA A O 1
ATOM 985 N N . ALA A 1 126 ? 28.078 5.302 -33.369 1.00 75.88 126 ALA A N 1
ATOM 986 C CA . ALA A 1 126 ? 27.926 6.079 -32.134 1.00 75.88 126 ALA A CA 1
ATOM 987 C C . ALA A 1 126 ? 26.446 6.236 -31.724 1.00 75.88 126 ALA A C 1
ATOM 989 O O . ALA A 1 126 ? 26.100 6.170 -30.547 1.00 75.88 126 ALA A O 1
ATOM 990 N N . ARG A 1 127 ? 25.544 6.350 -32.710 1.00 77.31 127 ARG A N 1
ATOM 991 C CA . ARG A 1 127 ? 24.095 6.457 -32.493 1.00 77.31 127 ARG A CA 1
ATOM 992 C C . ARG A 1 127 ? 23.483 5.209 -31.847 1.00 77.31 127 ARG A C 1
ATOM 994 O O . ARG A 1 127 ? 22.624 5.345 -30.975 1.00 77.31 127 ARG A O 1
ATOM 1001 N N . THR A 1 128 ? 23.882 4.008 -32.261 1.00 78.62 128 THR A N 1
ATOM 1002 C CA . THR A 1 128 ? 23.358 2.752 -31.698 1.00 78.62 128 THR A CA 1
ATOM 1003 C C . THR A 1 128 ? 23.897 2.534 -30.296 1.00 78.62 128 THR A C 1
ATOM 1005 O O . THR A 1 128 ? 23.117 2.241 -29.396 1.00 78.62 128 THR A O 1
ATOM 1008 N N . LEU A 1 129 ? 25.188 2.793 -30.077 1.00 78.81 129 LEU A N 1
ATOM 1009 C CA . LEU A 1 129 ? 25.818 2.717 -28.758 1.00 78.81 129 LEU A CA 1
ATOM 1010 C C . LEU A 1 129 ? 25.165 3.665 -27.745 1.00 78.81 129 LEU A C 1
ATOM 1012 O O . LEU A 1 129 ? 24.824 3.234 -26.646 1.00 78.81 129 LEU A O 1
ATOM 1016 N N . VAL A 1 130 ? 24.914 4.922 -28.124 1.00 84.56 130 VAL A N 1
ATOM 1017 C CA . VAL A 1 130 ? 24.212 5.892 -27.263 1.00 84.56 130 VAL A CA 1
ATOM 1018 C C . VAL A 1 130 ? 22.787 5.430 -26.959 1.00 84.56 130 VAL A C 1
ATOM 1020 O O . VAL A 1 130 ? 22.348 5.512 -25.815 1.00 84.56 130 VAL A O 1
ATOM 1023 N N . SER A 1 131 ? 22.072 4.897 -27.952 1.00 83.19 131 SER A N 1
ATOM 1024 C CA . SER A 1 131 ? 20.693 4.424 -27.767 1.00 83.19 131 SER A CA 1
ATOM 1025 C C . SER A 1 131 ? 20.622 3.222 -26.817 1.00 83.19 131 SER A C 1
ATOM 1027 O O . SER A 1 131 ? 19.764 3.182 -25.937 1.00 83.19 131 SER A O 1
ATOM 1029 N N . VAL A 1 132 ? 21.560 2.279 -26.946 1.00 83.38 132 VAL A N 1
ATOM 1030 C CA . VAL A 1 132 ? 21.688 1.112 -26.062 1.00 83.38 132 VAL A CA 1
ATOM 1031 C C . VAL A 1 132 ? 22.070 1.548 -24.648 1.00 83.38 132 VAL A C 1
ATOM 1033 O O . VAL A 1 132 ? 21.437 1.119 -23.685 1.00 83.38 132 VAL A O 1
ATOM 1036 N N . ALA A 1 133 ? 23.053 2.441 -24.510 1.00 84.50 133 ALA A N 1
ATOM 1037 C CA . ALA A 1 133 ? 23.482 2.961 -23.215 1.00 84.50 133 ALA A CA 1
ATOM 1038 C C . ALA A 1 133 ? 22.349 3.701 -22.487 1.00 84.50 133 ALA A C 1
ATOM 1040 O O . ALA A 1 133 ? 22.122 3.460 -21.302 1.00 84.50 133 ALA A O 1
ATOM 1041 N N . LEU A 1 134 ? 21.590 4.544 -23.196 1.00 88.06 134 LEU A N 1
ATOM 1042 C CA . LEU A 1 134 ? 20.419 5.231 -22.644 1.00 88.06 134 LEU A CA 1
ATOM 1043 C C . LEU A 1 134 ? 19.328 4.246 -22.220 1.00 88.06 134 LEU A C 1
ATOM 1045 O O . LEU A 1 134 ? 18.751 4.409 -21.147 1.00 88.06 134 LEU A O 1
ATOM 1049 N N . PHE A 1 135 ? 19.067 3.211 -23.020 1.00 87.25 135 PHE A N 1
ATOM 1050 C CA . PHE A 1 135 ? 18.062 2.198 -22.704 1.00 87.25 135 PHE A CA 1
ATOM 1051 C C . PHE A 1 135 ? 18.419 1.409 -21.435 1.00 87.25 135 PHE A C 1
ATOM 1053 O O . PHE A 1 135 ? 17.607 1.312 -20.513 1.00 87.25 135 PHE A O 1
ATOM 1060 N N . PHE A 1 136 ? 19.651 0.902 -21.338 1.00 85.25 136 PHE A N 1
ATOM 1061 C CA . PHE A 1 136 ? 20.116 0.197 -20.140 1.00 85.25 136 PHE A CA 1
ATOM 1062 C C . PHE A 1 136 ? 20.208 1.119 -18.921 1.00 85.25 136 PHE A C 1
ATOM 1064 O O . PHE A 1 136 ? 19.837 0.707 -17.821 1.00 85.25 136 PHE A O 1
ATOM 1071 N N . GLY A 1 137 ? 20.639 2.369 -19.107 1.00 88.75 137 GLY A N 1
ATOM 1072 C CA . GLY A 1 137 ? 20.662 3.380 -18.051 1.00 88.75 137 GLY A CA 1
ATOM 1073 C C . GLY A 1 137 ? 19.265 3.671 -17.502 1.00 88.75 137 GLY A C 1
ATOM 1074 O O . GLY A 1 137 ? 19.063 3.648 -16.289 1.00 88.75 137 GLY A O 1
ATOM 1075 N N . ALA A 1 138 ? 18.277 3.856 -18.380 1.00 84.94 138 ALA A N 1
ATOM 1076 C CA . ALA A 1 138 ? 16.883 4.049 -17.990 1.00 84.94 138 ALA A CA 1
ATOM 1077 C C . ALA A 1 138 ? 16.335 2.833 -17.228 1.00 84.94 138 ALA A C 1
ATOM 1079 O O . ALA A 1 138 ? 15.724 2.992 -16.170 1.00 84.94 138 ALA A O 1
ATOM 1080 N N . GLN A 1 139 ? 16.615 1.618 -17.705 1.00 83.50 139 GLN A N 1
ATOM 1081 C CA . GLN A 1 139 ? 16.156 0.393 -17.056 1.00 83.50 139 GLN A CA 1
ATOM 1082 C C . GLN A 1 139 ? 16.793 0.191 -15.674 1.00 83.50 139 GLN A C 1
ATOM 1084 O O . GLN A 1 139 ? 16.114 -0.203 -14.722 1.00 83.50 139 GLN A O 1
ATOM 1089 N N . LEU A 1 140 ? 18.082 0.512 -15.535 1.00 84.81 140 LEU A N 1
ATOM 1090 C CA . LEU A 1 140 ? 18.783 0.472 -14.256 1.00 84.81 140 LEU A CA 1
ATOM 1091 C C . LEU A 1 140 ? 18.205 1.499 -13.278 1.00 84.81 140 LEU A C 1
ATOM 1093 O O . LEU A 1 140 ? 17.919 1.143 -12.137 1.00 84.81 140 LEU A O 1
ATOM 1097 N N . CYS A 1 141 ? 17.965 2.735 -13.725 1.00 84.12 141 CYS A N 1
ATOM 1098 C CA . CYS A 1 141 ? 17.301 3.759 -12.921 1.00 84.12 141 CYS A CA 1
ATOM 1099 C C . CYS A 1 141 ? 15.931 3.280 -12.435 1.00 84.12 141 CYS A C 1
ATOM 1101 O O . CYS A 1 141 ? 15.682 3.306 -11.234 1.00 84.12 141 CYS A O 1
ATOM 1103 N N . ILE A 1 142 ? 15.084 2.740 -13.318 1.00 82.62 142 ILE A N 1
ATOM 1104 C CA . ILE A 1 142 ? 13.771 2.194 -12.940 1.00 82.62 142 ILE A CA 1
ATOM 1105 C C . ILE A 1 142 ? 13.919 1.100 -11.874 1.00 82.62 142 ILE A C 1
ATOM 1107 O O . ILE A 1 142 ? 13.186 1.104 -10.886 1.00 82.62 142 ILE A O 1
ATOM 1111 N N . HIS A 1 143 ? 14.885 0.189 -12.014 1.00 78.12 143 HIS A N 1
ATOM 1112 C CA . HIS A 1 143 ? 15.123 -0.865 -11.025 1.00 78.12 143 HIS A CA 1
ATOM 1113 C C . HIS A 1 143 ? 15.646 -0.344 -9.681 1.00 78.12 143 HIS A C 1
ATOM 1115 O O . HIS A 1 143 ? 15.238 -0.851 -8.631 1.00 78.12 143 HIS A O 1
ATOM 1121 N N . LEU A 1 144 ? 16.525 0.658 -9.691 1.00 79.56 144 LEU A N 1
ATOM 1122 C CA . LEU A 1 144 ? 17.050 1.289 -8.480 1.00 79.56 144 LEU A CA 1
ATOM 1123 C C . LEU A 1 144 ? 15.957 2.076 -7.755 1.00 79.56 144 LEU A C 1
ATOM 1125 O O . LEU A 1 144 ? 15.758 1.882 -6.555 1.00 79.56 144 LEU A O 1
ATOM 1129 N N . THR A 1 145 ? 15.182 2.879 -8.483 1.00 74.88 145 THR A N 1
ATOM 1130 C CA . THR A 1 145 ? 14.039 3.623 -7.948 1.00 74.88 145 THR A CA 1
ATOM 1131 C C . THR A 1 145 ? 12.970 2.663 -7.417 1.00 74.88 145 THR A C 1
ATOM 1133 O O . THR A 1 145 ? 12.511 2.815 -6.287 1.00 74.88 145 THR A O 1
ATOM 1136 N N . ALA A 1 146 ? 12.650 1.585 -8.139 1.00 69.62 146 ALA A N 1
ATOM 1137 C CA . ALA A 1 146 ? 11.700 0.571 -7.675 1.00 69.62 146 ALA A CA 1
ATOM 1138 C C . ALA A 1 146 ? 12.154 -0.160 -6.396 1.00 69.62 146 ALA A C 1
ATOM 1140 O O . ALA A 1 146 ? 11.312 -0.646 -5.642 1.00 69.62 146 ALA A O 1
ATOM 1141 N N . ARG A 1 147 ? 13.467 -0.255 -6.131 1.00 67.12 147 ARG A N 1
ATOM 1142 C CA . ARG A 1 147 ? 14.013 -0.812 -4.880 1.00 67.12 147 ARG A CA 1
ATOM 1143 C C . ARG A 1 147 ? 14.068 0.209 -3.744 1.00 67.12 147 ARG A C 1
ATOM 1145 O O . ARG A 1 147 ? 13.891 -0.177 -2.589 1.00 67.12 147 ARG A O 1
ATOM 1152 N N . SER A 1 148 ? 14.326 1.482 -4.046 1.00 63.91 148 SER A N 1
ATOM 1153 C CA . SER A 1 148 ? 14.462 2.532 -3.029 1.00 63.91 148 SER A CA 1
ATOM 1154 C C . SER A 1 148 ? 13.126 3.121 -2.577 1.00 63.91 148 SER A C 1
ATOM 1156 O O . SER A 1 148 ? 13.080 3.726 -1.506 1.00 63.91 148 SER A O 1
ATOM 1158 N N . PHE A 1 149 ? 12.039 2.919 -3.332 1.00 60.44 149 PHE A N 1
ATOM 1159 C CA . PHE A 1 149 ? 10.679 3.289 -2.929 1.00 60.44 149 PHE A CA 1
ATOM 1160 C C . PHE A 1 149 ? 10.162 2.376 -1.803 1.00 60.44 149 PHE A C 1
ATOM 1162 O O . PHE A 1 149 ? 9.227 1.588 -1.943 1.00 60.44 149 PHE A O 1
ATOM 1169 N N . LYS A 1 150 ? 10.766 2.507 -0.620 1.00 53.50 150 LYS A N 1
ATOM 1170 C CA . LYS A 1 150 ? 10.103 2.172 0.636 1.00 53.50 150 LYS A CA 1
ATOM 1171 C C . LYS A 1 150 ? 9.104 3.287 0.894 1.00 53.50 150 LYS A C 1
ATOM 1173 O O . LYS A 1 150 ? 9.476 4.337 1.407 1.00 53.50 150 LYS A O 1
ATOM 1178 N N . TRP A 1 151 ? 7.855 3.068 0.496 1.00 52.75 151 TRP A N 1
ATOM 1179 C CA . TRP A 1 151 ? 6.744 3.953 0.828 1.00 52.75 151 TRP A CA 1
ATOM 1180 C C . TRP A 1 151 ? 6.669 4.084 2.355 1.00 52.75 151 TRP A C 1
ATOM 1182 O O . TRP A 1 151 ? 6.172 3.187 3.037 1.00 52.75 151 TRP A O 1
ATOM 1192 N N . LYS A 1 152 ? 7.257 5.157 2.898 1.00 46.59 152 LYS A N 1
ATOM 1193 C CA . LYS A 1 152 ? 7.073 5.548 4.295 1.00 46.59 152 LYS A CA 1
ATOM 1194 C C . LYS A 1 152 ? 5.642 6.057 4.403 1.00 46.59 152 LYS A C 1
ATOM 1196 O O . LYS A 1 152 ? 5.293 7.031 3.743 1.00 46.59 152 LYS A O 1
ATOM 1201 N N . VAL A 1 153 ? 4.838 5.340 5.179 1.00 49.00 153 VAL A N 1
ATOM 1202 C CA . VAL A 1 153 ? 3.500 5.756 5.607 1.00 49.00 153 VAL A CA 1
ATOM 1203 C C . VAL A 1 153 ? 3.601 6.238 7.040 1.00 49.00 153 VAL A C 1
ATOM 1205 O O . VAL A 1 153 ? 4.315 5.552 7.808 1.00 49.00 153 VAL A O 1
#